Protein AF-A0A7L5UGZ6-F1 (afdb_monomer)

pLDDT: mean 81.6, std 9.62, range [52.47, 93.12]

Nearest PDB structures (foldseek):
  7v6j-assembly1_B  TM=3.640E-01  e=6.142E+00  Ligusticum chuanxiong
  7v6j-assembly1_A  TM=3.524E-01  e=7.968E+00  Ligusticum chuanxiong

Mean predicted aligned error: 12.46 Å

Radius of gyration: 22.69 Å; Cα contacts (8 Å, |Δi|>4): 71; chains: 1; bounding box: 48×34×56 Å

Solvent-accessible surface area (backbone atoms only — not comparable to full-atom values): 6535 Å² total; per-residue (Å²): 133,62,71,70,59,54,54,59,68,74,45,53,75,65,59,49,52,51,52,51,61,69,43,50,80,75,62,63,69,73,77,68,77,76,76,66,97,58,67,32,44,62,68,59,48,45,72,71,43,98,62,87,68,57,72,62,49,50,60,66,45,50,40,63,76,37,58,76,52,49,82,35,46,41,42,83,86,44,61,96,88,50,68,50,32,31,36,61,66,44,54,54,52,48,66,74,45,50,85,76,54,74,82,82,113

Foldseek 3Di:
DDPVVVVLVPDDPVVVVVVCVVCVVVPPPPPPPPQAPDWDFLVRLQVLAPDRDDSCCVLPPVCVVPVVQVVQWPCSVPPPPGTITGDPVSSVVCVVCVVVDDPVD

Structure (mmCIF, N/CA/C/O backbone):
data_AF-A0A7L5UGZ6-F1
#
_entry.id   AF-A0A7L5UGZ6-F1
#
loop_
_atom_site.group_PDB
_atom_site.id
_atom_site.type_symbol
_atom_site.label_atom_id
_atom_site.label_alt_id
_atom_site.label_comp_id
_atom_site.label_asym_id
_atom_site.label_entity_id
_atom_site.label_seq_id
_atom_site.pdbx_PDB_ins_code
_atom_site.Cartn_x
_atom_site.Cartn_y
_atom_site.Cartn_z
_atom_site.occupancy
_atom_site.B_iso_or_equiv
_atom_site.auth_seq_id
_atom_site.auth_comp_id
_atom_site.auth_asym_id
_atom_site.auth_atom_id
_atom_site.pdbx_PDB_model_num
ATOM 1 N N . MET A 1 1 ? -31.720 13.446 24.966 1.00 52.47 1 MET A N 1
ATOM 2 C CA . MET A 1 1 ? -31.023 12.235 25.461 1.00 52.47 1 MET A CA 1
ATOM 3 C C . MET A 1 1 ? -31.530 11.050 24.645 1.00 52.47 1 MET A C 1
ATOM 5 O O . MET A 1 1 ? -32.677 11.096 24.229 1.00 52.47 1 MET A O 1
ATOM 9 N N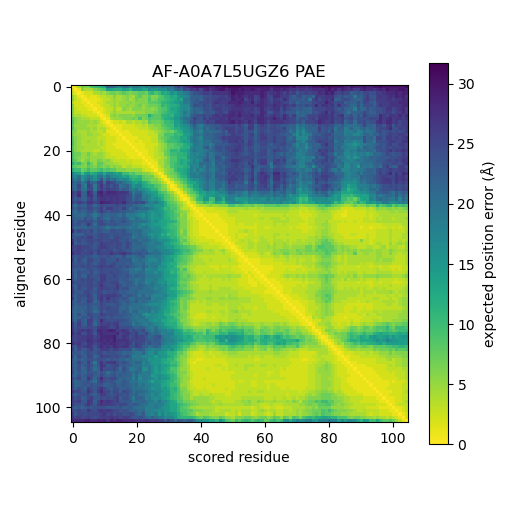 . SER A 1 2 ? -30.690 10.066 24.306 1.00 76.12 2 SER A N 1
ATOM 10 C CA . SER A 1 2 ? -31.111 8.924 23.470 1.00 76.12 2 SER A CA 1
ATOM 11 C C . SER A 1 2 ? -31.945 7.930 24.287 1.00 76.12 2 SER A C 1
ATOM 13 O O . SER A 1 2 ? -31.518 7.551 25.375 1.00 76.12 2 SER A O 1
ATOM 15 N N . VAL A 1 3 ? -33.087 7.482 23.752 1.00 80.25 3 VAL A N 1
ATOM 16 C CA . VAL A 1 3 ? -34.029 6.529 24.385 1.00 80.25 3 VAL A CA 1
ATOM 17 C C . VAL A 1 3 ? -33.328 5.252 24.870 1.00 80.25 3 VAL A C 1
ATOM 19 O O . VAL A 1 3 ? -33.604 4.749 25.955 1.00 80.25 3 VAL A O 1
ATOM 22 N N . LEU A 1 4 ? -32.338 4.766 24.118 1.00 74.81 4 LEU A N 1
ATOM 23 C CA . LEU A 1 4 ? -31.546 3.585 24.484 1.00 74.81 4 LEU A CA 1
ATOM 24 C C . LEU A 1 4 ? -30.725 3.782 25.767 1.00 74.81 4 LEU A C 1
ATOM 26 O O . LEU A 1 4 ? -30.544 2.845 26.541 1.00 74.81 4 LEU A O 1
ATOM 30 N N . LEU A 1 5 ? -30.240 5.002 26.014 1.00 76.38 5 LEU A N 1
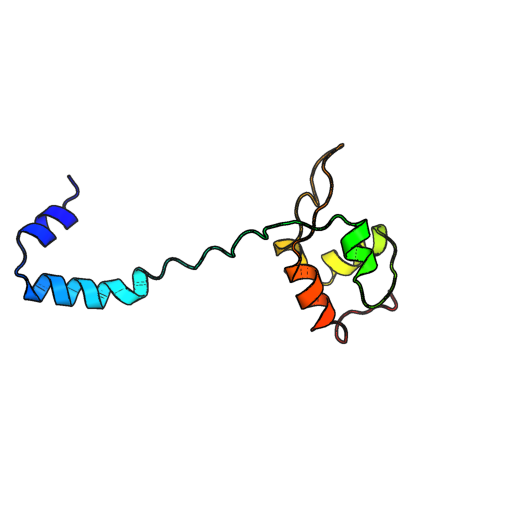ATOM 31 C CA . LEU A 1 5 ? -29.475 5.318 27.222 1.00 76.38 5 LEU A CA 1
ATOM 32 C C . LEU A 1 5 ? -30.372 5.399 28.457 1.00 76.38 5 LEU A C 1
ATOM 34 O O . LEU A 1 5 ? -29.908 5.109 29.555 1.00 76.38 5 LEU A O 1
ATOM 38 N N . GLU A 1 6 ? -31.634 5.788 28.295 1.00 81.06 6 GLU A N 1
ATOM 39 C CA . GLU A 1 6 ? -32.602 5.813 29.396 1.00 81.06 6 GLU A CA 1
ATOM 40 C C . GLU A 1 6 ? -32.989 4.392 29.811 1.00 81.06 6 GLU A C 1
ATOM 42 O O . GLU A 1 6 ? -32.927 4.078 30.998 1.00 81.06 6 GLU A O 1
ATOM 47 N N . ILE A 1 7 ? -33.223 3.502 28.839 1.00 81.44 7 ILE A N 1
ATOM 48 C CA . ILE A 1 7 ? -33.500 2.077 29.081 1.00 81.44 7 ILE A CA 1
ATOM 49 C C . ILE A 1 7 ? -32.318 1.391 29.787 1.00 81.44 7 ILE A C 1
ATOM 51 O O . ILE A 1 7 ? -32.501 0.681 30.776 1.00 81.44 7 ILE A O 1
ATOM 55 N N . LEU A 1 8 ? -31.083 1.648 29.340 1.00 77.19 8 LEU A N 1
ATOM 56 C CA . LEU A 1 8 ? -29.875 1.104 29.976 1.00 77.19 8 LEU A CA 1
ATOM 57 C C . LEU A 1 8 ? -29.643 1.642 31.395 1.00 77.19 8 LEU A C 1
ATOM 59 O O . LEU A 1 8 ? -29.080 0.933 32.229 1.00 77.19 8 LEU A O 1
ATOM 63 N N . LYS A 1 9 ? -30.062 2.880 31.684 1.00 77.56 9 LYS A N 1
ATOM 64 C CA . LYS A 1 9 ? -29.981 3.462 33.033 1.00 77.56 9 LYS A CA 1
ATOM 65 C C . LYS A 1 9 ? -31.023 2.876 33.983 1.00 77.56 9 LYS A C 1
ATOM 67 O O . LYS A 1 9 ? -30.722 2.748 35.166 1.00 77.56 9 LYS A O 1
ATOM 72 N N . SER A 1 10 ? -32.206 2.514 33.483 1.00 83.06 10 SER A N 1
ATOM 73 C CA . SER A 1 10 ? -33.253 1.847 34.269 1.00 83.06 10 SER A CA 1
ATOM 74 C C . SER A 1 10 ? -33.030 0.341 34.458 1.00 83.06 10 SER A C 1
ATOM 76 O O . SER A 1 10 ? -33.642 -0.249 35.341 1.00 83.06 10 SER A O 1
ATOM 78 N N . ALA A 1 11 ? -32.157 -0.281 33.660 1.00 81.56 11 ALA A N 1
ATOM 79 C CA . ALA A 1 11 ? -31.883 -1.715 33.719 1.00 81.56 11 ALA A CA 1
ATOM 80 C C . ALA A 1 11 ? -30.999 -2.120 34.915 1.00 81.56 11 ALA A C 1
ATOM 82 O O . ALA A 1 11 ? -30.111 -1.379 35.373 1.00 81.56 11 ALA A O 1
ATOM 83 N N . THR A 1 12 ? -31.187 -3.350 35.387 1.00 86.75 12 THR A N 1
ATOM 84 C CA . THR A 1 12 ? -30.380 -3.957 36.451 1.00 86.75 12 THR A CA 1
ATOM 85 C C . THR A 1 12 ? -28.923 -4.176 36.008 1.00 86.75 12 THR A C 1
ATOM 87 O O . THR A 1 12 ? -28.617 -4.206 34.811 1.00 86.75 12 THR A O 1
ATOM 90 N N . PRO A 1 13 ? -27.971 -4.332 36.950 1.00 83.50 13 PRO A N 1
ATOM 91 C CA . PRO A 1 13 ? -26.570 -4.589 36.6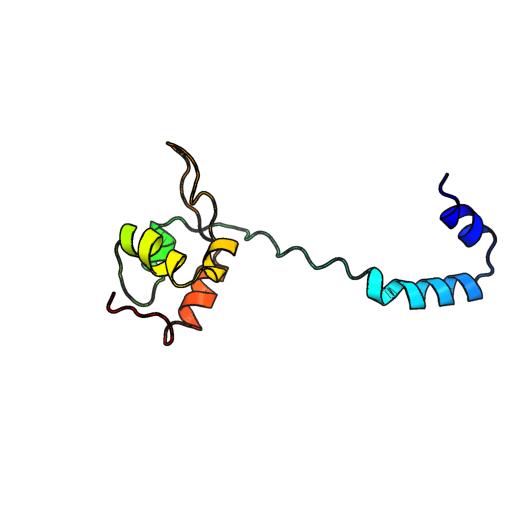06 1.00 83.50 13 PRO A CA 1
ATOM 92 C C . PRO A 1 13 ? -26.363 -5.862 35.768 1.00 83.50 13 PRO A C 1
ATOM 94 O O . PRO A 1 13 ? -25.466 -5.897 34.926 1.00 83.50 13 PRO A O 1
ATOM 97 N N . ALA A 1 14 ? -27.202 -6.883 35.974 1.00 83.50 14 ALA A N 1
ATOM 98 C CA . ALA A 1 14 ? -27.152 -8.145 35.238 1.00 83.50 14 ALA A CA 1
ATOM 99 C C . ALA A 1 14 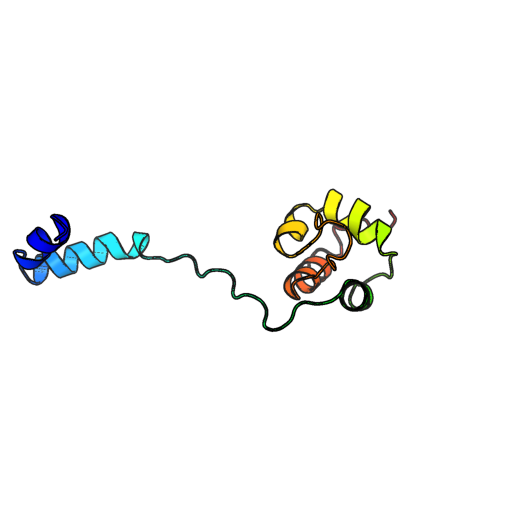? -27.591 -7.974 33.774 1.00 83.50 14 ALA A C 1
ATOM 101 O O . ALA A 1 14 ? -26.868 -8.377 32.864 1.00 83.50 14 ALA A O 1
ATOM 102 N N . GLU A 1 15 ? -28.710 -7.286 33.536 1.00 84.94 15 GLU A N 1
ATOM 103 C CA . GLU A 1 15 ? -29.214 -6.990 32.186 1.00 84.94 15 GLU A CA 1
ATOM 104 C C . GLU A 1 15 ? -28.230 -6.120 31.395 1.00 84.94 15 GLU A C 1
ATOM 106 O O . GLU A 1 15 ? -28.001 -6.333 30.204 1.00 84.94 15 GLU A O 1
ATOM 111 N N . ARG A 1 16 ? -27.562 -5.174 32.069 1.00 82.31 16 ARG A N 1
ATOM 112 C CA . ARG A 1 16 ? -26.487 -4.378 31.459 1.00 82.31 16 ARG A CA 1
ATOM 113 C C . ARG A 1 16 ? -25.290 -5.233 31.041 1.00 82.31 16 ARG A C 1
ATOM 115 O O . ARG A 1 16 ? -24.701 -4.975 29.991 1.00 82.31 16 ARG A O 1
ATOM 122 N N . GLN A 1 17 ? -24.924 -6.244 31.831 1.00 83.56 17 GLN A N 1
ATOM 123 C CA . GLN A 1 17 ? -23.851 -7.175 31.473 1.00 83.56 17 GLN A CA 1
ATOM 124 C C . GLN A 1 17 ? -24.226 -8.074 30.293 1.00 83.56 17 GLN A C 1
ATOM 126 O O . GLN A 1 17 ? -23.379 -8.314 29.430 1.00 83.56 17 GLN A O 1
ATOM 131 N N . GLU A 1 18 ? -25.465 -8.558 30.225 1.00 85.94 18 GLU A N 1
ATOM 132 C CA . GLU A 1 18 ? -25.940 -9.328 29.071 1.00 85.94 18 GLU A CA 1
ATOM 133 C C . GLU A 1 18 ? -25.965 -8.486 27.799 1.00 85.94 18 GLU A C 1
ATOM 135 O O . GLU A 1 18 ? -25.392 -8.897 26.789 1.00 85.94 18 GLU A O 1
ATOM 140 N N . ALA A 1 19 ? -26.516 -7.272 27.863 1.00 84.25 19 ALA A N 1
ATOM 141 C CA . ALA A 1 19 ? -26.504 -6.343 26.739 1.00 84.25 19 ALA A CA 1
ATOM 142 C C . ALA A 1 19 ? -25.071 -6.057 26.256 1.00 84.25 19 ALA A C 1
ATOM 144 O O . ALA A 1 19 ? -24.800 -6.080 25.056 1.00 84.25 19 ALA A O 1
ATOM 145 N N . ALA A 1 20 ? -24.118 -5.865 27.176 1.00 82.44 20 ALA A N 1
ATOM 146 C CA . ALA A 1 20 ? -22.713 -5.667 26.826 1.00 82.44 20 ALA A CA 1
ATOM 147 C C . ALA A 1 20 ? -22.089 -6.892 26.131 1.00 82.44 20 ALA A C 1
ATOM 149 O O . ALA A 1 20 ? -21.298 -6.728 25.201 1.00 82.44 20 ALA A O 1
ATOM 150 N N . LYS A 1 21 ? -22.448 -8.118 26.539 1.00 85.81 21 LYS A N 1
ATOM 151 C CA . LYS A 1 21 ? -22.006 -9.352 25.863 1.00 85.81 21 LYS A CA 1
ATOM 152 C C . LYS A 1 21 ? -22.595 -9.463 24.457 1.00 85.81 21 LYS A C 1
ATOM 154 O O . LYS A 1 21 ? -21.856 -9.798 23.537 1.00 85.81 21 LYS A O 1
ATOM 159 N N . MET A 1 22 ? -23.880 -9.146 24.289 1.00 85.12 22 MET A N 1
ATOM 160 C CA . MET A 1 22 ? -24.560 -9.178 22.988 1.00 85.12 22 MET A CA 1
ATOM 161 C C . MET A 1 22 ? -24.022 -8.125 22.019 1.00 85.12 22 MET A C 1
ATOM 163 O O . MET A 1 22 ? -23.917 -8.390 20.828 1.00 85.12 22 MET A O 1
ATOM 167 N N . LEU A 1 23 ? -23.659 -6.942 22.521 1.00 84.19 23 LEU A N 1
ATOM 168 C CA . LEU A 1 23 ? -23.132 -5.844 21.706 1.00 84.19 23 LEU A CA 1
ATOM 169 C C . LEU A 1 23 ? -21.653 -6.021 21.343 1.00 84.19 23 LEU A C 1
ATOM 171 O O . LEU A 1 23 ? -21.200 -5.459 20.350 1.00 84.19 23 LEU A O 1
ATOM 175 N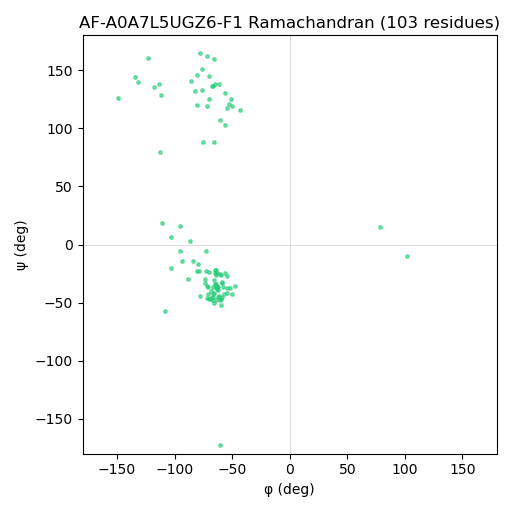 N . LYS A 1 24 ? -20.897 -6.811 22.112 1.00 80.88 24 LYS A N 1
ATOM 176 C CA . LYS A 1 24 ? -19.447 -7.005 21.946 1.00 80.88 24 LYS A CA 1
ATOM 177 C C . LYS A 1 24 ? -18.999 -7.347 20.510 1.00 80.88 24 LYS A C 1
ATOM 179 O O . LYS A 1 24 ? -18.018 -6.750 20.075 1.00 80.88 24 LYS A O 1
ATOM 184 N N . PRO A 1 25 ? -19.686 -8.232 19.760 1.00 79.50 25 PRO A N 1
ATOM 185 C CA . PRO A 1 25 ? -19.334 -8.552 18.372 1.00 79.50 25 PRO A CA 1
ATOM 186 C C . PRO A 1 25 ? -19.605 -7.410 17.383 1.00 79.50 25 PRO A C 1
ATOM 188 O O . PRO A 1 25 ? -18.996 -7.357 16.325 1.00 79.50 25 PRO A O 1
ATOM 191 N N . TYR A 1 26 ? -20.521 -6.499 17.714 1.00 76.62 26 TYR A N 1
ATOM 192 C CA . TYR A 1 26 ? -20.896 -5.363 16.862 1.00 76.62 26 TYR A CA 1
ATOM 193 C C . TYR A 1 26 ? -20.101 -4.094 17.190 1.00 76.62 26 TYR A C 1
ATOM 195 O O . TYR A 1 26 ? -20.103 -3.134 16.426 1.00 76.62 26 TYR A O 1
ATOM 203 N N . LEU A 1 27 ? -19.427 -4.083 18.342 1.00 71.31 27 LEU A N 1
ATOM 204 C CA . LEU A 1 27 ? -18.527 -3.018 18.781 1.00 71.31 27 LEU A CA 1
ATOM 205 C C . LEU A 1 27 ? -17.099 -3.206 18.270 1.00 71.31 27 LEU A C 1
ATOM 207 O O . LEU A 1 27 ? -16.225 -2.416 18.628 1.00 71.31 27 LEU A O 1
ATOM 211 N N . THR A 1 28 ? -16.841 -4.239 17.462 1.00 62.41 28 THR A N 1
ATOM 212 C CA . THR A 1 28 ? -15.574 -4.389 16.752 1.00 62.41 28 THR A CA 1
ATOM 213 C C . THR A 1 28 ? -15.470 -3.245 15.752 1.00 62.41 28 THR A C 1
ATOM 215 O O . THR A 1 28 ? -15.923 -3.325 14.615 1.00 62.41 28 THR A O 1
ATOM 218 N N . VAL A 1 29 ? -14.925 -2.125 16.220 1.00 61.41 29 VAL A N 1
ATOM 219 C CA . VAL A 1 29 ? -14.446 -1.056 15.360 1.00 61.41 29 VAL A CA 1
ATOM 220 C C . VAL A 1 29 ? -13.363 -1.716 14.532 1.00 61.41 29 VAL A C 1
ATOM 222 O O . VAL A 1 29 ? -12.321 -2.062 15.085 1.00 61.41 29 VAL A O 1
ATOM 225 N N . GLU A 1 30 ? -13.640 -1.965 13.251 1.00 57.75 30 GLU A N 1
ATOM 226 C CA . GLU A 1 30 ? -12.609 -2.344 12.291 1.00 57.75 30 GLU A CA 1
ATOM 227 C C . GLU A 1 30 ? -11.414 -1.433 12.557 1.00 57.75 30 GLU A C 1
ATOM 229 O O . GLU A 1 30 ? -11.544 -0.202 12.497 1.00 57.75 30 GLU A O 1
ATOM 234 N N . GLU A 1 31 ? -10.291 -2.023 12.974 1.00 55.59 31 GLU A N 1
ATOM 235 C CA . GLU A 1 31 ? -9.059 -1.280 13.171 1.00 55.59 31 GLU A CA 1
ATOM 236 C C . GLU A 1 31 ? -8.778 -0.608 11.837 1.00 55.59 31 GLU A C 1
ATOM 238 O O . GLU A 1 31 ? -8.396 -1.260 10.864 1.00 55.59 31 GLU A O 1
ATOM 243 N N . LYS A 1 32 ? -9.062 0.698 11.756 1.00 55.59 32 LYS A N 1
ATOM 244 C CA . LYS A 1 32 ? -8.758 1.470 10.559 1.00 55.59 32 LYS A CA 1
ATOM 245 C C . LYS A 1 32 ? -7.295 1.182 10.258 1.00 55.59 32 LYS A C 1
ATOM 247 O O . LYS A 1 32 ? -6.488 1.389 11.172 1.00 55.59 32 LYS A O 1
ATOM 252 N N . PRO A 1 33 ? -6.955 0.715 9.043 1.00 54.34 33 PRO A N 1
ATOM 253 C CA . PRO A 1 33 ? -5.582 0.379 8.714 1.00 54.34 33 PRO A CA 1
ATOM 254 C C . PRO A 1 33 ? -4.719 1.567 9.121 1.00 54.34 33 PRO A C 1
ATOM 256 O O . PRO A 1 33 ? -4.997 2.708 8.725 1.00 54.34 33 PRO A O 1
ATOM 259 N N . GLN A 1 34 ? -3.780 1.319 10.041 1.00 58.44 34 GLN A N 1
ATOM 260 C CA . GLN A 1 34 ? -2.942 2.370 10.597 1.00 58.44 34 GLN A CA 1
ATOM 261 C C . GLN A 1 34 ? -2.283 3.073 9.419 1.00 58.44 34 GLN A C 1
ATOM 263 O O . GLN A 1 34 ? -1.569 2.445 8.640 1.00 58.44 34 GLN A O 1
ATOM 268 N N . LYS A 1 35 ? -2.569 4.368 9.246 1.00 58.38 35 LYS A N 1
ATOM 269 C CA . LYS A 1 35 ? -1.930 5.139 8.180 1.00 58.38 35 LYS A CA 1
ATOM 270 C C . LYS A 1 35 ? -0.418 5.020 8.376 1.00 58.38 35 LYS A C 1
ATOM 272 O O . LYS A 1 35 ? 0.049 5.248 9.496 1.00 58.38 35 LYS A O 1
ATOM 277 N N . PRO A 1 36 ? 0.345 4.689 7.329 1.00 61.97 36 PRO A N 1
ATOM 278 C CA . PRO A 1 36 ? 1.769 4.462 7.467 1.00 61.97 36 PRO A CA 1
ATOM 279 C C . PRO A 1 36 ? 2.438 5.741 7.968 1.00 61.97 36 PRO A C 1
ATOM 281 O O . PRO A 1 36 ? 2.137 6.841 7.495 1.00 61.97 36 PRO A O 1
ATOM 284 N N . LEU A 1 37 ? 3.385 5.598 8.903 1.00 67.12 37 LEU A N 1
ATOM 285 C CA . LEU A 1 37 ? 4.168 6.719 9.443 1.00 67.12 37 LEU A CA 1
ATOM 286 C C . LEU A 1 37 ? 4.861 7.531 8.334 1.00 67.12 37 LEU A C 1
ATOM 288 O O . LEU A 1 37 ? 5.132 8.720 8.498 1.00 67.12 37 LEU A O 1
ATOM 292 N N . ARG A 1 38 ? 5.162 6.881 7.203 1.00 83.44 38 ARG A N 1
ATOM 293 C CA . ARG A 1 38 ? 5.790 7.488 6.035 1.00 83.44 38 ARG A CA 1
ATOM 294 C C . ARG A 1 38 ? 5.327 6.803 4.756 1.00 83.44 38 ARG A C 1
ATOM 296 O O . ARG A 1 38 ? 5.522 5.606 4.583 1.00 83.44 38 ARG A O 1
ATOM 303 N N . PHE A 1 39 ? 4.816 7.600 3.826 1.00 87.31 39 PHE A N 1
ATOM 304 C CA . PHE A 1 39 ? 4.585 7.159 2.456 1.00 87.31 39 PHE A CA 1
ATOM 305 C C . PHE A 1 39 ? 5.874 7.202 1.632 1.00 87.31 39 PHE A C 1
ATOM 307 O O . PHE A 1 39 ? 6.704 8.099 1.800 1.00 87.31 39 PHE A O 1
ATOM 314 N N . LEU A 1 40 ? 6.005 6.260 0.706 1.00 88.69 40 LEU A N 1
ATOM 315 C CA . LEU A 1 40 ? 7.075 6.191 -0.279 1.00 88.69 40 LEU A CA 1
ATOM 316 C C . LEU A 1 40 ? 6.717 7.033 -1.509 1.00 88.69 40 LEU A C 1
ATOM 318 O O . LEU A 1 40 ? 5.577 7.051 -1.973 1.00 88.69 40 LEU A O 1
ATOM 322 N N . SER A 1 41 ? 7.704 7.721 -2.069 1.00 89.62 41 SER A N 1
ATOM 323 C CA . SER A 1 41 ? 7.612 8.293 -3.414 1.00 89.62 41 SER A CA 1
ATOM 324 C C . SE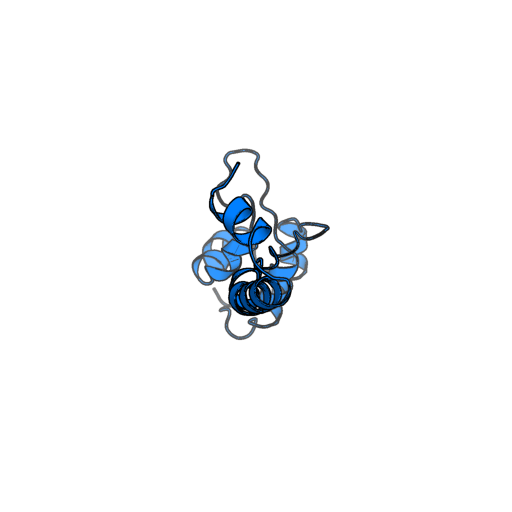R A 1 41 ? 7.662 7.199 -4.485 1.00 89.62 41 SER A C 1
ATOM 326 O O . SER A 1 41 ? 8.161 6.103 -4.236 1.00 89.62 41 SER A O 1
ATOM 328 N N . THR A 1 42 ? 7.235 7.501 -5.716 1.00 87.06 42 THR A N 1
ATOM 329 C CA . THR A 1 42 ? 7.344 6.565 -6.854 1.00 87.06 42 THR A CA 1
ATOM 330 C C . THR A 1 42 ? 8.771 6.056 -7.067 1.00 87.06 42 THR A C 1
ATOM 332 O O . THR A 1 42 ? 8.971 4.880 -7.360 1.00 87.06 42 THR A O 1
ATOM 335 N N . LYS A 1 43 ? 9.779 6.917 -6.869 1.00 87.31 43 LYS A N 1
ATOM 336 C CA . LYS A 1 43 ? 11.195 6.541 -6.992 1.00 87.31 43 LYS A CA 1
ATOM 337 C C . LYS A 1 43 ? 11.624 5.556 -5.905 1.00 87.31 43 LYS A C 1
ATOM 339 O O . LYS A 1 43 ? 12.281 4.568 -6.216 1.00 87.31 43 LYS A O 1
ATOM 344 N N . GLU A 1 44 ? 11.247 5.813 -4.653 1.00 90.12 44 GLU A N 1
ATOM 345 C CA . GLU A 1 44 ? 11.543 4.911 -3.531 1.00 90.12 44 GLU A CA 1
ATOM 346 C C . GLU A 1 44 ? 10.811 3.576 -3.678 1.00 90.12 44 GLU A C 1
ATOM 348 O O . GLU A 1 44 ? 11.411 2.530 -3.451 1.00 90.12 44 GLU A O 1
ATOM 353 N N . PHE A 1 45 ? 9.545 3.605 -4.102 1.00 90.00 45 PHE A N 1
ATOM 354 C CA . PHE A 1 45 ? 8.760 2.408 -4.386 1.00 90.00 45 PHE A CA 1
ATOM 355 C C . PHE A 1 45 ? 9.427 1.568 -5.480 1.00 90.00 45 PHE A C 1
ATOM 357 O O . PHE A 1 45 ? 9.750 0.406 -5.256 1.00 90.00 45 PHE A O 1
ATOM 364 N N . LYS A 1 46 ? 9.750 2.187 -6.623 1.00 89.75 46 LYS A N 1
ATOM 365 C CA . LYS A 1 46 ? 10.451 1.539 -7.739 1.00 89.75 46 LYS A CA 1
ATOM 366 C C . LYS A 1 46 ? 11.773 0.896 -7.310 1.00 89.75 46 LYS A C 1
ATOM 368 O O . LYS A 1 46 ? 12.083 -0.198 -7.767 1.00 89.75 46 LYS A O 1
ATOM 373 N N . ALA A 1 47 ? 12.555 1.565 -6.462 1.00 89.44 47 ALA A N 1
ATOM 374 C CA . ALA A 1 47 ? 13.845 1.051 -6.000 1.00 89.44 47 ALA A CA 1
ATOM 375 C C . ALA A 1 47 ? 13.723 -0.223 -5.146 1.00 89.44 47 ALA A C 1
ATOM 377 O O . ALA A 1 47 ? 14.688 -0.975 -5.046 1.00 89.44 47 ALA A O 1
ATOM 378 N N . ARG A 1 48 ? 12.554 -0.464 -4.541 1.00 89.56 48 ARG A N 1
ATOM 379 C CA . ARG A 1 48 ? 12.276 -1.641 -3.706 1.00 89.56 48 ARG A CA 1
ATOM 380 C C . ARG A 1 48 ? 11.604 -2.785 -4.464 1.00 89.56 48 ARG A C 1
ATOM 382 O O . ARG A 1 48 ? 11.419 -3.855 -3.894 1.00 89.56 48 ARG A O 1
ATOM 389 N N . LEU A 1 49 ? 11.237 -2.575 -5.728 1.00 88.88 49 LEU A N 1
ATOM 390 C CA . LEU A 1 49 ? 10.645 -3.625 -6.546 1.00 88.88 49 LEU A CA 1
ATOM 391 C C . LEU A 1 49 ? 11.686 -4.696 -6.899 1.00 88.88 49 LEU A C 1
ATOM 393 O O . LEU A 1 49 ? 12.840 -4.365 -7.181 1.00 88.88 49 LEU A O 1
ATOM 397 N N . PRO A 1 50 ? 11.278 -5.974 -6.977 1.00 85.44 50 PRO A N 1
ATOM 398 C CA . PRO A 1 50 ? 12.181 -7.075 -7.314 1.00 85.44 50 PRO A CA 1
ATOM 399 C C . PRO A 1 50 ? 12.743 -6.962 -8.738 1.00 85.44 50 PRO A C 1
ATOM 401 O O . PRO A 1 50 ? 13.795 -7.527 -9.036 1.00 85.44 50 PRO A O 1
ATOM 404 N N . ARG A 1 51 ? 12.071 -6.221 -9.629 1.00 86.56 51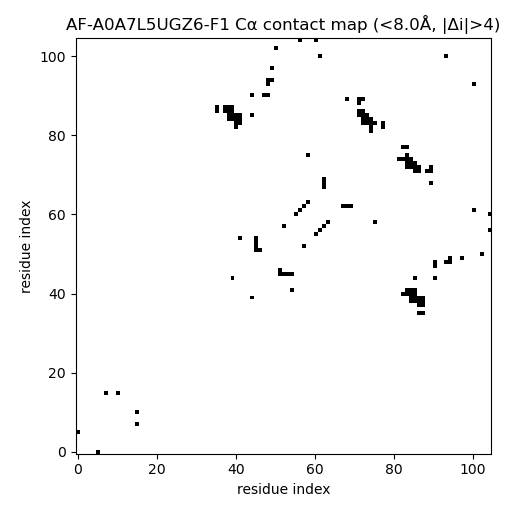 ARG A N 1
ATOM 405 C CA . ARG A 1 51 ? 12.595 -5.850 -10.946 1.00 86.56 51 ARG A CA 1
ATOM 406 C C . ARG A 1 51 ? 12.403 -4.368 -11.216 1.00 86.56 51 ARG A C 1
ATOM 408 O O . ARG A 1 51 ? 11.348 -3.799 -10.943 1.00 86.56 51 ARG A O 1
ATOM 415 N N . GLN A 1 52 ? 13.413 -3.759 -11.830 1.00 83.94 52 GLN A N 1
ATOM 416 C CA . GLN A 1 52 ? 13.330 -2.364 -12.237 1.00 83.94 52 GLN A CA 1
ATOM 417 C C . GLN A 1 52 ? 12.393 -2.199 -13.434 1.00 83.94 52 GLN A C 1
ATOM 419 O O . GLN A 1 52 ? 12.648 -2.717 -14.520 1.00 83.94 52 GLN A O 1
ATOM 424 N N . LYS A 1 53 ? 11.328 -1.424 -13.235 1.00 86.69 53 LYS A N 1
ATOM 425 C CA . LYS A 1 53 ? 10.381 -1.006 -14.274 1.00 86.69 53 LYS A CA 1
ATOM 426 C C . LYS A 1 53 ? 10.287 0.516 -14.328 1.00 86.69 53 LYS A C 1
ATOM 428 O O . LYS A 1 53 ? 10.735 1.214 -13.415 1.00 86.69 53 LYS A O 1
ATOM 433 N N . ASN A 1 54 ? 9.802 1.064 -15.437 1.00 86.81 54 ASN A N 1
ATOM 434 C CA . ASN A 1 54 ? 9.589 2.508 -15.549 1.00 86.81 54 ASN A CA 1
ATOM 435 C C . ASN A 1 54 ? 8.305 2.923 -14.803 1.00 86.81 54 ASN A C 1
ATOM 437 O O . ASN A 1 54 ? 7.492 2.087 -14.415 1.00 86.81 54 ASN A O 1
ATOM 441 N N . GLU A 1 55 ? 8.147 4.225 -14.557 1.00 83.94 55 GLU A N 1
ATOM 442 C CA . GLU A 1 55 ? 6.987 4.740 -13.814 1.00 83.94 55 GLU A CA 1
ATOM 443 C C . GLU A 1 55 ? 5.670 4.501 -14.566 1.00 83.94 55 GLU A C 1
ATOM 445 O O . GLU A 1 55 ? 4.659 4.213 -13.932 1.00 83.94 55 GLU A O 1
ATOM 450 N N . ALA A 1 56 ? 5.703 4.553 -15.903 1.00 84.56 56 ALA A N 1
ATOM 451 C CA . ALA A 1 56 ? 4.555 4.249 -16.754 1.00 84.56 56 ALA A CA 1
ATOM 452 C C . ALA A 1 56 ? 4.073 2.806 -16.556 1.00 84.56 56 ALA A C 1
ATOM 454 O O . ALA A 1 56 ? 2.905 2.586 -16.284 1.00 84.56 56 ALA A O 1
ATOM 455 N N . TRP A 1 57 ? 4.973 1.820 -16.563 1.00 89.44 57 TRP A N 1
ATOM 456 C CA . TRP A 1 57 ? 4.615 0.422 -16.323 1.00 89.44 57 TRP A CA 1
ATOM 457 C C . TRP A 1 57 ? 4.023 0.211 -14.926 1.00 89.44 57 TRP A C 1
ATOM 459 O O . TRP A 1 57 ? 3.051 -0.517 -14.772 1.00 89.44 57 TRP A O 1
ATOM 469 N N . ILE A 1 58 ? 4.551 0.884 -13.898 1.00 86.25 58 ILE A N 1
ATOM 470 C CA . ILE A 1 58 ? 3.962 0.809 -12.551 1.00 86.25 58 ILE A CA 1
ATOM 471 C C . ILE A 1 58 ? 2.530 1.358 -12.573 1.00 86.25 58 ILE A C 1
ATOM 473 O O . ILE A 1 58 ? 1.625 0.749 -12.014 1.00 86.25 58 ILE A O 1
ATOM 477 N N . ARG A 1 59 ? 2.311 2.500 -13.225 1.00 82.94 59 ARG A N 1
ATOM 478 C CA . ARG A 1 59 ? 1.007 3.165 -13.249 1.00 82.94 59 ARG A CA 1
ATOM 479 C C . ARG A 1 59 ? -0.027 2.439 -14.111 1.00 82.94 59 ARG A C 1
ATOM 481 O O . ARG A 1 59 ? -1.158 2.276 -13.667 1.00 82.94 59 ARG A O 1
ATOM 488 N N . ASP A 1 60 ? 0.370 2.038 -15.308 1.00 83.94 60 ASP A N 1
ATOM 489 C CA . ASP A 1 60 ? -0.535 1.619 -16.379 1.00 83.94 60 ASP A CA 1
ATOM 490 C C . ASP A 1 60 ? -0.579 0.092 -16.526 1.00 83.94 60 ASP A C 1
ATOM 492 O O . ASP A 1 60 ? -1.534 -0.445 -17.060 1.00 83.94 60 ASP A O 1
ATOM 496 N N . VAL A 1 61 ? 0.429 -0.639 -16.037 1.00 86.25 61 VAL A N 1
ATOM 497 C CA . VAL A 1 61 ? 0.445 -2.110 -16.110 1.00 86.25 61 VAL A CA 1
ATOM 498 C C . VAL A 1 61 ? 0.212 -2.715 -14.737 1.00 86.25 61 VAL A C 1
ATOM 500 O O . VAL A 1 61 ? -0.741 -3.466 -14.557 1.00 86.25 61 VAL A O 1
ATOM 503 N N . LEU A 1 62 ? 1.045 -2.372 -13.750 1.00 87.31 62 LEU A N 1
ATOM 504 C CA . LEU A 1 62 ? 0.964 -2.987 -12.424 1.00 87.31 62 LEU A CA 1
ATOM 505 C C . LEU A 1 62 ? -0.346 -2.630 -11.715 1.00 87.31 62 LEU A C 1
ATOM 507 O O . LEU A 1 62 ? -1.044 -3.524 -11.258 1.00 87.31 62 LEU A O 1
ATOM 511 N N . LEU A 1 63 ? -0.707 -1.345 -11.647 1.00 86.38 63 LEU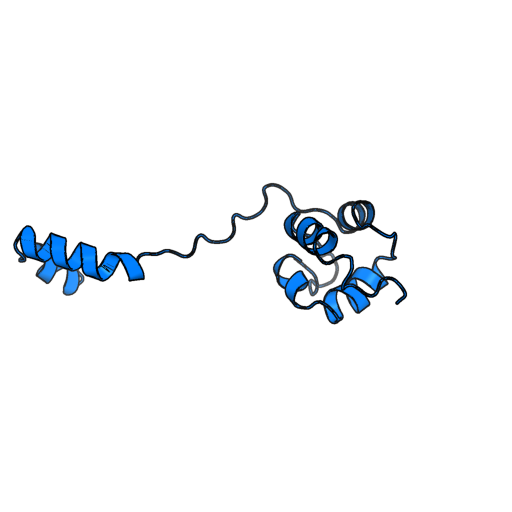 A N 1
ATOM 512 C CA . LEU A 1 63 ? -1.943 -0.936 -10.967 1.00 86.38 63 LEU A CA 1
ATOM 513 C C . LEU A 1 63 ? -3.209 -1.287 -11.754 1.00 86.38 63 LEU A C 1
ATOM 515 O O . LEU A 1 63 ? -4.280 -1.361 -11.157 1.00 86.38 63 LEU A O 1
ATOM 519 N N . GLU A 1 64 ? -3.126 -1.465 -13.072 1.00 86.12 64 GLU A N 1
ATOM 520 C CA . GLU A 1 64 ? -4.278 -1.888 -13.871 1.00 86.12 64 GLU A CA 1
ATOM 521 C C . GLU A 1 64 ? -4.540 -3.388 -13.722 1.00 86.12 64 GLU A C 1
ATOM 523 O O . GLU A 1 64 ? -5.683 -3.777 -13.485 1.00 86.12 64 GLU A O 1
ATOM 528 N N . ARG A 1 65 ? -3.483 -4.210 -13.782 1.00 86.12 65 ARG A N 1
ATOM 529 C CA . ARG A 1 65 ? -3.581 -5.662 -13.587 1.00 86.12 65 ARG A CA 1
ATOM 530 C C . ARG A 1 65 ? -3.869 -6.047 -12.139 1.00 86.12 65 ARG A C 1
ATOM 532 O O . ARG A 1 65 ? -4.653 -6.959 -11.920 1.00 86.12 65 ARG A O 1
ATOM 539 N N . GLU A 1 66 ? -3.307 -5.316 -11.176 1.00 88.56 66 GLU A N 1
ATOM 540 C CA . GLU A 1 66 ? -3.485 -5.567 -9.743 1.00 88.56 66 GLU A CA 1
ATOM 541 C C . GLU A 1 66 ? -4.279 -4.432 -9.074 1.00 88.56 66 GLU A C 1
ATOM 543 O O . GLU A 1 66 ? -3.707 -3.556 -8.412 1.00 88.56 66 GLU A O 1
ATOM 548 N N . PRO A 1 67 ? -5.620 -4.412 -9.205 1.00 85.31 67 PRO A N 1
ATOM 549 C CA . PRO A 1 67 ? -6.447 -3.341 -8.655 1.00 85.31 67 PRO A CA 1
ATOM 550 C C . PRO A 1 67 ? -6.377 -3.263 -7.127 1.00 85.31 67 PRO A C 1
ATOM 552 O O . PRO A 1 67 ? -6.578 -2.182 -6.573 1.00 85.31 67 PRO A O 1
ATOM 555 N N . ILE A 1 68 ? -6.042 -4.366 -6.449 1.00 86.88 68 ILE A N 1
ATOM 556 C CA . ILE A 1 68 ? -5.838 -4.401 -4.997 1.00 86.88 68 ILE A CA 1
ATOM 557 C C . ILE A 1 68 ? -4.740 -3.432 -4.553 1.00 86.88 68 ILE A C 1
ATOM 559 O O . ILE A 1 68 ? -4.880 -2.786 -3.519 1.00 86.88 68 ILE A O 1
ATOM 563 N N . LEU A 1 69 ? -3.706 -3.215 -5.375 1.00 86.75 69 LEU A N 1
ATOM 564 C CA . LEU A 1 69 ? -2.640 -2.271 -5.055 1.00 86.75 69 LEU A CA 1
ATOM 565 C C . LEU A 1 69 ? -3.136 -0.828 -4.957 1.00 86.75 69 LEU A C 1
ATOM 567 O O . LEU A 1 69 ? -2.556 -0.040 -4.212 1.00 86.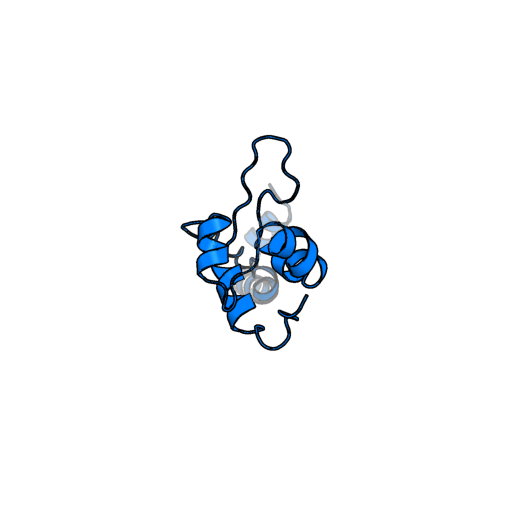75 69 LEU A O 1
ATOM 571 N N . LYS A 1 70 ? -4.232 -0.472 -5.642 1.00 86.06 70 LYS A N 1
ATOM 572 C CA . LYS A 1 70 ? -4.780 0.893 -5.621 1.00 86.06 70 LYS A CA 1
ATOM 573 C C . LYS A 1 70 ? -5.193 1.340 -4.218 1.00 86.06 70 LYS A C 1
ATOM 575 O O . LYS A 1 70 ? -5.151 2.538 -3.956 1.00 86.06 70 LYS A O 1
ATOM 580 N N . GLN A 1 71 ? -5.528 0.417 -3.309 1.00 86.94 71 GLN A N 1
ATOM 581 C CA . GLN A 1 71 ? -5.873 0.762 -1.922 1.00 86.94 71 GLN A CA 1
ATOM 582 C C . GLN A 1 71 ? -4.691 1.364 -1.145 1.00 86.94 71 GLN A C 1
ATOM 584 O O . GLN A 1 71 ? -4.884 2.138 -0.210 1.00 86.94 71 GLN A O 1
ATOM 589 N N . TRP A 1 72 ? -3.468 1.046 -1.572 1.00 88.88 72 TRP A N 1
ATOM 590 C CA . TRP A 1 72 ? -2.220 1.512 -0.977 1.00 88.88 72 TRP A CA 1
ATOM 591 C C . TRP A 1 72 ? -1.550 2.626 -1.793 1.00 88.88 72 TRP A C 1
ATOM 593 O O . TRP A 1 72 ? -0.432 3.043 -1.480 1.00 88.88 72 TRP A O 1
ATOM 603 N N . VAL A 1 73 ? -2.210 3.125 -2.843 1.00 87.56 73 VAL A N 1
ATOM 604 C CA . VAL A 1 73 ? -1.701 4.207 -3.690 1.00 87.56 73 VAL A CA 1
ATOM 605 C C . VAL A 1 73 ? -2.535 5.465 -3.515 1.00 87.56 73 VAL A C 1
ATOM 607 O O . VAL A 1 73 ? -3.749 5.483 -3.693 1.00 87.56 73 VAL A O 1
ATOM 610 N N . TYR A 1 74 ? -1.849 6.569 -3.246 1.00 85.62 74 TYR A N 1
ATOM 611 C CA . TYR A 1 74 ? -2.449 7.875 -3.026 1.00 85.62 74 TYR A CA 1
ATOM 612 C C . TYR A 1 74 ? -2.058 8.837 -4.141 1.00 85.62 74 TYR A C 1
ATOM 614 O O . TYR A 1 74 ? -0.904 8.894 -4.567 1.00 85.62 74 TYR A O 1
ATOM 622 N N . GLY A 1 75 ? -3.025 9.633 -4.599 1.00 82.50 75 GLY A N 1
ATOM 623 C CA . GLY A 1 75 ? -2.791 10.657 -5.619 1.00 82.50 75 GLY A CA 1
ATOM 624 C C . GLY A 1 75 ? -2.698 10.133 -7.055 1.00 82.50 75 GLY A C 1
ATOM 625 O O . GLY A 1 75 ? -2.262 10.882 -7.922 1.00 82.50 75 GLY A O 1
ATOM 626 N N . LEU A 1 76 ? -3.131 8.893 -7.329 1.00 78.19 76 LEU A N 1
ATOM 627 C CA . LEU A 1 76 ? -3.096 8.278 -8.668 1.00 78.19 76 LEU A CA 1
ATOM 628 C C . LEU A 1 76 ? -3.869 9.087 -9.732 1.00 78.19 76 LEU A C 1
ATOM 630 O O . LEU A 1 76 ? -3.422 9.208 -10.871 1.00 78.19 76 LEU A O 1
ATOM 634 N N . HIS A 1 77 ? -4.995 9.688 -9.336 1.00 75.31 77 HIS A N 1
ATOM 635 C CA . HIS A 1 77 ? -5.840 10.552 -10.176 1.00 75.31 77 HIS A CA 1
ATOM 636 C C . HIS A 1 77 ? -5.795 12.025 -9.752 1.00 75.31 77 HIS A C 1
ATOM 638 O O . HIS A 1 77 ? -6.691 12.803 -10.073 1.00 75.31 77 HIS A O 1
ATOM 644 N N . GLY A 1 78 ? -4.774 12.420 -8.991 1.00 72.06 78 GLY A N 1
ATOM 645 C CA . GLY A 1 78 ? -4.603 13.821 -8.647 1.00 72.06 78 GLY A CA 1
ATOM 646 C C . GLY A 1 78 ? -4.261 14.634 -9.896 1.00 72.06 78 GLY A C 1
ATOM 647 O O . GLY A 1 78 ? -3.464 14.197 -10.725 1.00 72.06 78 GLY A O 1
ATOM 648 N N . GLY A 1 79 ? -4.879 15.806 -10.045 1.00 71.06 79 GLY A N 1
ATOM 649 C CA . GLY A 1 79 ? -4.576 16.729 -11.137 1.00 71.06 79 GLY A CA 1
ATOM 650 C C . GLY A 1 79 ? -3.117 17.211 -11.135 1.00 71.06 79 GLY A C 1
ATOM 651 O O . GLY A 1 79 ? -2.264 16.757 -10.367 1.00 71.06 79 GLY A O 1
ATOM 652 N N . LYS A 1 80 ? -2.814 18.179 -12.004 1.00 67.06 80 LYS A N 1
ATOM 653 C CA . LYS A 1 80 ? -1.457 18.720 -12.172 1.00 67.06 80 LYS A CA 1
ATOM 654 C C . LYS A 1 80 ? -0.872 19.174 -10.821 1.00 67.06 80 LYS A C 1
ATOM 656 O O . LYS A 1 80 ? -1.436 20.038 -10.159 1.00 67.06 80 LYS A O 1
ATOM 661 N N . GLY A 1 81 ? 0.265 18.592 -10.426 1.00 71.56 81 GLY A N 1
ATOM 662 C CA . GLY A 1 81 ? 0.983 18.923 -9.184 1.00 71.56 81 GLY A CA 1
ATOM 663 C C . GLY A 1 81 ? 0.787 17.944 -8.020 1.00 71.56 81 GLY A C 1
ATOM 664 O O . GLY A 1 81 ? 1.537 18.014 -7.044 1.00 71.56 81 GLY A O 1
ATOM 665 N N . VAL A 1 82 ? -0.147 16.992 -8.117 1.00 76.69 82 VAL A N 1
ATOM 666 C CA . VAL A 1 82 ? -0.301 15.948 -7.096 1.00 76.69 82 VAL A CA 1
ATOM 667 C C . VAL A 1 82 ? 0.734 14.849 -7.325 1.00 76.69 82 VAL A C 1
ATOM 669 O O . VAL A 1 82 ? 0.786 14.224 -8.381 1.00 76.69 82 VAL A O 1
ATOM 672 N N . LYS A 1 83 ? 1.588 14.617 -6.323 1.00 80.88 83 LYS A N 1
ATOM 673 C CA . LYS A 1 83 ? 2.586 13.542 -6.361 1.00 80.88 83 LYS A CA 1
ATOM 674 C C . LYS A 1 83 ? 1.940 12.222 -5.952 1.00 80.88 83 LYS A C 1
ATOM 676 O O . LYS A 1 83 ? 1.304 12.167 -4.900 1.00 80.88 83 LYS A O 1
ATOM 681 N N . VAL A 1 84 ? 2.181 11.174 -6.736 1.00 86.31 84 VAL A N 1
ATOM 682 C CA . VAL A 1 84 ? 1.803 9.804 -6.374 1.00 86.31 84 VAL A CA 1
ATOM 683 C C . VAL A 1 84 ? 2.648 9.345 -5.187 1.00 86.31 84 VAL A C 1
ATOM 685 O O . VAL A 1 84 ? 3.855 9.605 -5.126 1.00 86.31 84 VAL A O 1
ATOM 688 N N . ARG A 1 85 ? 1.997 8.699 -4.223 1.00 89.50 85 ARG A N 1
ATOM 689 C CA . ARG A 1 85 ? 2.617 8.166 -3.011 1.00 89.50 85 ARG A CA 1
ATOM 690 C C . ARG A 1 85 ? 2.125 6.748 -2.756 1.00 89.50 85 ARG A C 1
ATOM 692 O O . ARG A 1 85 ? 0.959 6.458 -3.001 1.00 89.50 85 ARG A O 1
ATOM 699 N N . PHE A 1 86 ? 3.003 5.902 -2.241 1.00 89.38 86 PHE A N 1
ATOM 700 C CA . PHE A 1 86 ? 2.746 4.489 -1.986 1.00 89.38 86 PHE A CA 1
ATOM 701 C C . PHE A 1 86 ? 2.861 4.208 -0.492 1.00 89.38 86 PHE A C 1
ATOM 703 O O . PHE A 1 86 ? 3.787 4.687 0.166 1.00 89.38 86 PHE A O 1
ATOM 710 N N . ASP A 1 87 ? 1.926 3.445 0.053 1.00 90.62 87 ASP A N 1
ATOM 711 C CA . ASP A 1 87 ? 2.076 2.835 1.370 1.00 90.62 87 ASP A CA 1
ATOM 712 C C . ASP A 1 87 ? 3.238 1.822 1.330 1.00 90.62 87 ASP A C 1
ATOM 714 O O . ASP A 1 87 ? 3.348 1.083 0.347 1.00 90.62 87 ASP A O 1
ATOM 718 N N . PRO A 1 88 ? 4.113 1.751 2.349 1.00 89.25 88 PRO A N 1
ATOM 719 C CA . PRO A 1 88 ? 5.057 0.647 2.498 1.00 89.25 88 PRO A CA 1
ATOM 720 C C . PRO A 1 88 ? 4.424 -0.742 2.332 1.00 89.25 88 PRO A C 1
ATOM 722 O O . PRO A 1 88 ? 5.041 -1.587 1.688 1.00 89.25 88 PRO A O 1
ATOM 725 N N . ALA A 1 89 ? 3.181 -0.939 2.785 1.00 89.31 89 ALA A N 1
ATOM 726 C CA . ALA A 1 89 ? 2.459 -2.204 2.636 1.00 89.31 89 ALA A CA 1
ATOM 727 C C . ALA A 1 89 ? 2.268 -2.629 1.166 1.00 89.31 89 ALA A C 1
ATOM 729 O O . ALA A 1 89 ? 2.202 -3.819 0.865 1.00 89.31 89 ALA A O 1
ATOM 730 N N . ALA A 1 90 ? 2.246 -1.677 0.223 1.00 89.69 90 ALA A N 1
ATOM 731 C CA . ALA A 1 90 ? 2.210 -1.995 -1.204 1.00 89.69 90 ALA A CA 1
ATOM 732 C C . ALA A 1 90 ? 3.470 -2.748 -1.652 1.00 89.69 90 ALA A C 1
ATOM 734 O O . ALA A 1 90 ? 3.399 -3.600 -2.532 1.00 89.69 90 ALA A O 1
ATOM 735 N N . VAL A 1 91 ? 4.632 -2.414 -1.082 1.00 90.19 91 VAL A N 1
ATOM 736 C CA . VAL A 1 91 ? 5.892 -3.096 -1.403 1.00 90.19 91 VAL A CA 1
ATOM 737 C C . VAL A 1 91 ? 5.851 -4.519 -0.870 1.00 90.19 91 VAL A C 1
ATOM 739 O O . VAL A 1 91 ? 6.182 -5.439 -1.612 1.00 90.19 91 VAL A O 1
ATOM 742 N N . ASP A 1 92 ? 5.414 -4.693 0.376 1.00 90.38 92 ASP A N 1
ATOM 743 C CA . ASP A 1 92 ? 5.336 -6.006 1.016 1.00 90.38 92 ASP A CA 1
ATOM 744 C C . ASP A 1 92 ? 4.410 -6.935 0.223 1.00 90.38 92 ASP A C 1
ATOM 746 O O . ASP A 1 92 ? 4.827 -8.023 -0.175 1.00 90.38 92 ASP A O 1
ATOM 750 N N . TRP A 1 93 ? 3.225 -6.447 -0.161 1.00 91.88 93 TRP A N 1
ATOM 751 C CA . TRP A 1 93 ? 2.296 -7.211 -0.994 1.00 91.88 93 TRP A CA 1
ATOM 752 C C . TRP A 1 93 ? 2.913 -7.620 -2.338 1.00 91.88 93 TRP A C 1
ATOM 754 O O . TRP A 1 93 ? 2.807 -8.778 -2.744 1.00 91.88 93 TRP A O 1
ATOM 764 N N . VAL A 1 94 ? 3.606 -6.697 -3.020 1.00 91.06 94 VAL A N 1
ATOM 765 C CA . VAL A 1 94 ? 4.282 -6.996 -4.294 1.00 91.06 94 VAL A CA 1
ATOM 766 C C . VAL A 1 94 ? 5.398 -8.023 -4.115 1.00 91.06 94 VAL A C 1
ATOM 768 O O . VAL A 1 94 ? 5.620 -8.842 -5.004 1.00 91.06 94 VAL A O 1
ATOM 771 N N . LEU A 1 95 ? 6.129 -7.987 -2.999 1.00 90.06 95 LEU A N 1
ATOM 772 C CA . LEU A 1 95 ? 7.205 -8.938 -2.721 1.00 90.06 95 LEU A CA 1
ATOM 773 C C . LEU A 1 95 ? 6.677 -10.339 -2.402 1.00 90.06 95 LEU A C 1
ATOM 775 O O . LEU A 1 95 ? 7.319 -11.317 -2.804 1.00 90.06 95 LEU A O 1
ATOM 779 N N . GLU A 1 96 ? 5.533 -10.427 -1.724 1.00 93.12 96 GLU A N 1
ATOM 780 C CA . GLU A 1 96 ? 4.812 -11.672 -1.442 1.00 93.12 96 GLU A CA 1
ATOM 781 C C . GLU A 1 96 ? 4.245 -12.289 -2.728 1.00 93.12 96 GLU A C 1
ATOM 783 O O . GLU A 1 96 ? 4.506 -13.455 -3.021 1.00 93.12 96 GLU A O 1
ATOM 788 N N . HIS A 1 97 ? 3.585 -11.484 -3.565 1.00 90.56 97 HIS A N 1
ATOM 789 C CA . HIS A 1 97 ? 2.909 -11.931 -4.793 1.00 90.56 97 HIS A CA 1
ATOM 790 C C . HIS A 1 97 ? 3.788 -11.781 -6.044 1.00 90.56 97 HIS A C 1
ATOM 792 O O . HIS A 1 97 ? 3.325 -11.854 -7.182 1.00 90.56 97 HIS A O 1
ATOM 798 N N . ARG A 1 98 ? 5.105 -11.605 -5.872 1.00 88.00 98 ARG A N 1
ATOM 799 C CA . ARG A 1 98 ? 6.047 -11.355 -6.980 1.00 88.00 98 ARG A CA 1
ATOM 800 C C . ARG A 1 98 ? 6.029 -12.433 -8.062 1.00 88.00 98 ARG A C 1
ATOM 802 O O . ARG A 1 98 ? 6.476 -12.175 -9.172 1.00 88.00 98 ARG A O 1
ATOM 809 N N . HIS A 1 99 ? 5.611 -13.648 -7.724 1.00 87.75 99 HIS A N 1
ATOM 810 C CA . HIS A 1 99 ? 5.559 -14.773 -8.652 1.00 87.75 99 HIS A CA 1
ATOM 811 C C . HIS A 1 99 ? 4.308 -14.741 -9.539 1.00 87.75 99 HIS A C 1
ATOM 813 O O . HIS A 1 99 ? 4.330 -15.311 -10.625 1.00 87.75 99 HIS A O 1
ATOM 819 N N . GLU A 1 100 ? 3.261 -14.052 -9.092 1.00 87.50 100 GLU A N 1
ATOM 820 C CA . GLU A 1 100 ? 1.980 -13.908 -9.786 1.00 87.50 100 GLU A CA 1
ATOM 821 C C . GLU A 1 100 ? 2.001 -12.706 -10.737 1.00 87.50 100 GLU A C 1
ATOM 823 O O . GLU A 1 100 ? 1.382 -12.725 -11.799 1.00 87.50 100 GLU A O 1
ATOM 828 N N . ILE A 1 101 ? 2.794 -11.686 -10.402 1.00 86.38 101 ILE A N 1
ATOM 829 C CA . ILE A 1 101 ? 2.960 -10.491 -11.227 1.00 86.38 101 ILE A CA 1
ATOM 830 C C . ILE A 1 101 ? 3.741 -10.828 -12.504 1.00 86.38 101 ILE A C 1
ATOM 832 O O . ILE A 1 101 ? 4.888 -11.285 -12.475 1.00 86.38 101 ILE A O 1
ATOM 836 N N . ASP A 1 102 ? 3.152 -10.507 -13.654 1.00 84.88 102 ASP A N 1
ATOM 837 C CA . ASP A 1 102 ? 3.827 -10.608 -14.946 1.00 84.88 102 ASP A CA 1
ATOM 838 C C . ASP A 1 102 ? 4.840 -9.470 -15.138 1.00 84.88 102 ASP A C 1
ATOM 840 O O . ASP A 1 102 ? 4.564 -8.421 -15.720 1.00 84.88 102 ASP A O 1
ATOM 844 N N . TRP A 1 103 ? 6.067 -9.703 -14.683 1.00 83.44 103 TRP A N 1
ATOM 845 C CA . TRP A 1 103 ? 7.169 -8.760 -14.862 1.00 83.44 103 TRP A CA 1
ATOM 846 C C . TRP A 1 103 ? 7.710 -8.676 -16.291 1.00 83.44 103 TRP A C 1
ATOM 848 O O . TRP A 1 103 ? 8.630 -7.887 -16.539 1.00 83.44 103 TRP A O 1
ATOM 858 N N . ARG A 1 104 ? 7.242 -9.511 -17.224 1.00 79.75 104 ARG A N 1
ATOM 859 C CA . ARG A 1 104 ? 7.707 -9.473 -18.617 1.00 79.75 104 ARG A CA 1
ATOM 860 C C . ARG A 1 104 ? 6.977 -8.430 -19.446 1.00 79.75 104 ARG A C 1
ATOM 862 O O . ARG A 1 104 ? 7.510 -8.110 -20.503 1.00 79.75 104 ARG A O 1
ATOM 869 N N . GLY A 1 105 ? 5.855 -7.908 -18.931 1.00 61.69 105 GLY A N 1
ATOM 870 C CA . GLY A 1 105 ? 5.059 -6.852 -19.558 1.00 61.69 105 GLY A CA 1
ATOM 871 C C . GLY A 1 105 ? 5.894 -5.759 -20.194 1.00 61.69 105 GLY A C 1
ATOM 872 O O . GLY A 1 105 ? 6.913 -5.359 -19.568 1.00 61.69 105 GLY A O 1
#

Secondary structure (DSSP, 8-state):
--HHHHHHHHS-HHHHHHHHHHHTTT-----PPPPPSSPEEHHHHHHHSSS---HHIIIIIIHHH-GGGGGGEESTT--TTPPPEE-HHHHHHHHHSTTTS-TT-

Sequence (105 aa):
MSVLLEILKSATPAERQEAAKMLKPYLTVEEKPQKPLRFLSTKEFKARLPRQKNEAWIRDVLLEREPILKQWVYGLHGGKGVKVRFDPAAVDWVLEHRHEIDWRG